Protein AF-A0AA91QRH8-F1 (afdb_monomer_lite)

Secondary structure (DSSP, 8-state):
-----STTHHHHHHHHHHHHHHHHHH--SS-S-HHHHHHHHHH-HHHHHHHHHTT-

Foldseek 3Di:
DPDDPDVPVVVVVVVVVVVLQVLLVPDDPDPDDPVVLVVCLVVPVVSVVVSVVSVD

Sequence (56 aa):
ACRIRVDDRAEVFARIRQMVLNLLKQEKSFKAGIQRKRMMCAMDQEYLATVLGSLS

Structure (mmCIF, N/CA/C/O backbone):
data_AF-A0AA91QRH8-F1
#
_entry.id   AF-A0AA91QRH8-F1
#
loop_
_atom_site.group_PDB
_atom_site.id
_atom_site.type_symbol
_atom_site.label_atom_id
_atom_site.label_alt_id
_atom_site.label_comp_id
_atom_site.label_asym_id
_atom_site.label_entity_id
_atom_site.label_seq_id
_atom_site.pdbx_PDB_ins_code
_atom_site.Cartn_x
_atom_site.Cartn_y
_atom_site.Cartn_z
_atom_site.occupancy
_atom_site.B_iso_or_equiv
_atom_site.auth_seq_id
_atom_site.auth_comp_id
_atom_site.auth_asym_id
_atom_site.auth_atom_id
_atom_site.pdbx_PDB_model_num
ATOM 1 N N . ALA A 1 1 ? 15.761 -3.437 -3.623 1.00 47.69 1 ALA A N 1
ATOM 2 C CA . ALA A 1 1 ? 15.145 -3.068 -4.915 1.00 47.69 1 ALA A CA 1
ATOM 3 C C . ALA A 1 1 ? 15.073 -4.320 -5.782 1.00 47.69 1 ALA A C 1
ATOM 5 O O . ALA A 1 1 ? 16.061 -5.040 -5.834 1.00 47.69 1 ALA A O 1
ATOM 6 N N . CYS A 1 2 ? 13.925 -4.625 -6.395 1.00 56.41 2 CYS A N 1
ATOM 7 C CA . CYS A 1 2 ? 13.825 -5.740 -7.340 1.00 56.41 2 CYS A CA 1
ATOM 8 C C . CYS A 1 2 ? 14.386 -5.244 -8.682 1.00 56.41 2 CYS A C 1
ATOM 10 O O . CYS A 1 2 ? 13.828 -4.321 -9.272 1.00 56.41 2 CYS A O 1
ATOM 12 N N . ARG A 1 3 ? 15.548 -5.753 -9.100 1.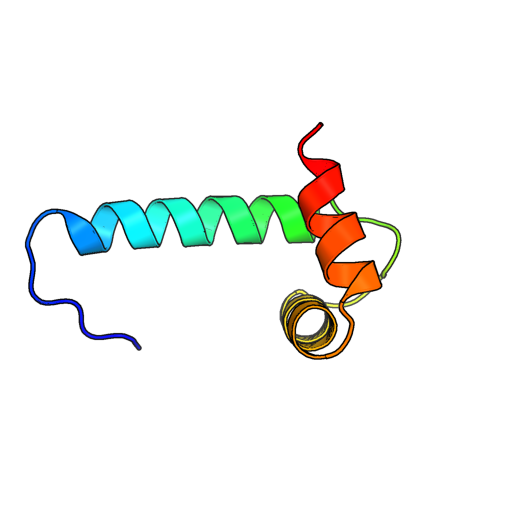00 58.34 3 ARG A N 1
ATOM 13 C CA . ARG A 1 3 ? 16.244 -5.307 -10.315 1.00 58.34 3 ARG A CA 1
ATOM 14 C C . ARG A 1 3 ? 15.665 -6.048 -11.520 1.00 58.34 3 ARG A C 1
ATOM 16 O O . ARG A 1 3 ? 16.156 -7.113 -11.887 1.00 58.34 3 ARG A O 1
ATOM 23 N N . ILE A 1 4 ? 14.604 -5.494 -12.096 1.00 64.94 4 ILE A N 1
ATOM 24 C CA . ILE A 1 4 ? 13.913 -6.054 -13.261 1.00 64.94 4 ILE A CA 1
ATOM 25 C C . ILE A 1 4 ? 14.615 -5.525 -14.522 1.00 64.94 4 ILE A C 1
ATOM 27 O O . ILE A 1 4 ? 14.723 -4.318 -14.695 1.00 64.94 4 ILE A O 1
ATOM 31 N N . ARG A 1 5 ? 15.155 -6.422 -15.360 1.00 68.38 5 ARG A N 1
ATOM 32 C CA . ARG A 1 5 ? 15.969 -6.106 -16.557 1.00 68.38 5 ARG A CA 1
ATOM 33 C C . ARG A 1 5 ? 15.199 -6.332 -17.873 1.00 68.38 5 ARG A C 1
ATOM 35 O O . ARG A 1 5 ? 15.755 -6.881 -18.815 1.00 68.38 5 ARG A O 1
ATOM 42 N N . VAL A 1 6 ? 13.904 -6.019 -17.901 1.00 68.69 6 VAL A N 1
ATOM 43 C CA . VAL A 1 6 ? 13.040 -6.225 -19.078 1.00 68.69 6 VAL A CA 1
ATOM 44 C C . VAL A 1 6 ? 12.257 -4.938 -19.330 1.00 68.69 6 VAL A C 1
ATOM 46 O O . VAL A 1 6 ? 11.577 -4.472 -18.412 1.00 68.69 6 VAL A O 1
ATOM 49 N N . ASP A 1 7 ? 12.379 -4.393 -20.544 1.00 62.09 7 ASP A N 1
ATOM 50 C CA . ASP A 1 7 ? 12.109 -2.985 -20.889 1.00 62.09 7 ASP A CA 1
ATOM 51 C C . ASP A 1 7 ? 10.691 -2.459 -20.595 1.00 62.09 7 ASP A C 1
ATOM 53 O O . ASP A 1 7 ? 10.548 -1.290 -20.272 1.00 62.09 7 ASP A O 1
ATOM 57 N N . ASP A 1 8 ? 9.651 -3.289 -20.522 1.00 65.44 8 ASP A N 1
ATOM 58 C CA . ASP A 1 8 ? 8.292 -2.816 -20.172 1.00 65.44 8 ASP A CA 1
ATOM 59 C C . ASP A 1 8 ? 7.875 -3.079 -18.715 1.00 65.44 8 ASP A C 1
ATOM 61 O O . ASP A 1 8 ? 6.9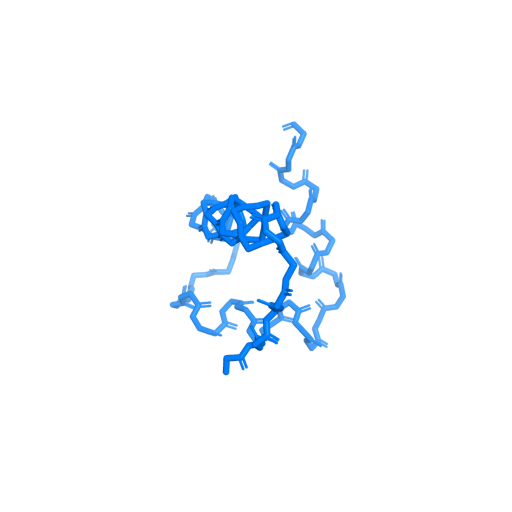34 -2.489 -18.173 1.00 65.44 8 ASP A O 1
ATOM 65 N N . ARG A 1 9 ? 8.553 -4.000 -18.023 1.00 70.31 9 ARG A N 1
ATOM 66 C CA . ARG A 1 9 ? 8.083 -4.494 -16.715 1.00 70.31 9 ARG A CA 1
ATOM 67 C C . ARG A 1 9 ? 8.341 -3.499 -15.587 1.00 70.31 9 ARG A C 1
ATOM 69 O O . ARG A 1 9 ? 7.596 -3.498 -14.607 1.00 70.31 9 ARG A O 1
ATOM 76 N N . ALA A 1 10 ? 9.374 -2.666 -15.710 1.00 81.19 10 ALA A N 1
ATOM 77 C CA . ALA A 1 10 ? 9.718 -1.668 -14.700 1.00 81.19 10 ALA A CA 1
ATOM 78 C C . ALA A 1 10 ? 8.620 -0.602 -14.554 1.00 81.19 10 ALA A C 1
ATOM 80 O O . ALA A 1 10 ? 8.246 -0.257 -13.430 1.00 81.19 10 ALA A O 1
ATOM 81 N N . GLU A 1 11 ? 8.057 -0.140 -15.672 1.00 83.31 11 GLU A N 1
ATOM 82 C CA . GLU A 1 11 ? 6.989 0.859 -15.673 1.00 83.31 11 GLU A CA 1
ATOM 83 C C . GLU A 1 11 ? 5.688 0.294 -15.092 1.00 83.31 11 GLU A C 1
ATOM 85 O O . GLU A 1 11 ? 5.084 0.905 -14.208 1.00 83.31 11 GLU A O 1
ATOM 90 N N . VAL A 1 12 ? 5.295 -0.916 -15.503 1.00 86.12 12 VAL A N 1
ATOM 91 C CA . VAL A 1 12 ? 4.123 -1.608 -14.940 1.00 86.12 12 VAL A CA 1
ATOM 92 C C . VAL A 1 12 ? 4.252 -1.738 -13.419 1.00 8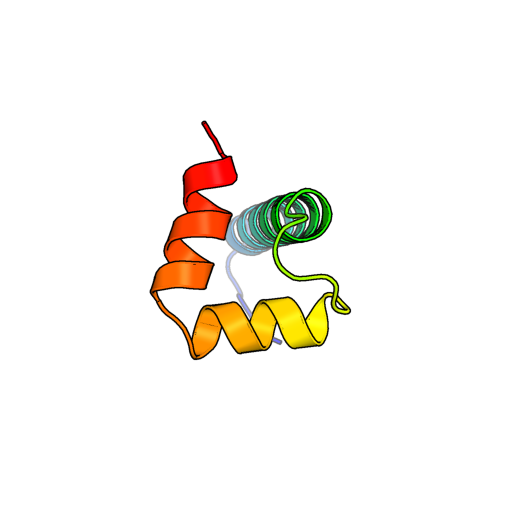6.12 12 VAL A C 1
ATOM 94 O O . VAL A 1 12 ? 3.312 -1.440 -12.680 1.00 86.12 12 VAL A O 1
ATOM 97 N N . PHE A 1 13 ? 5.435 -2.105 -12.922 1.00 84.88 13 PHE A N 1
ATOM 98 C CA . PHE A 1 13 ? 5.677 -2.222 -11.484 1.00 84.88 13 PHE A CA 1
ATOM 99 C C . PHE A 1 13 ? 5.644 -0.871 -10.757 1.00 84.88 13 PHE A C 1
ATOM 101 O O . PHE A 1 13 ? 5.179 -0.793 -9.615 1.00 84.88 13 PHE A O 1
ATOM 108 N N . ALA A 1 14 ? 6.119 0.197 -11.402 1.00 88.12 14 ALA A N 1
ATOM 109 C CA . ALA A 1 14 ? 6.030 1.552 -10.869 1.00 88.12 14 ALA A CA 1
ATOM 110 C C . ALA A 1 14 ? 4.565 1.998 -10.731 1.00 88.12 14 ALA A C 1
ATOM 112 O O . ALA A 1 14 ? 4.184 2.494 -9.666 1.00 88.12 14 ALA A O 1
ATOM 113 N N . ARG A 1 15 ? 3.726 1.730 -11.742 1.00 89.69 15 ARG A N 1
ATOM 114 C CA . ARG A 1 15 ? 2.280 2.006 -11.687 1.00 89.69 15 ARG A CA 1
ATOM 115 C C . ARG A 1 15 ? 1.589 1.209 -10.579 1.00 89.69 15 ARG A C 1
ATOM 117 O O . ARG A 1 15 ? 0.852 1.791 -9.788 1.00 89.69 15 ARG A O 1
ATOM 124 N N . ILE A 1 16 ? 1.883 -0.089 -10.445 1.00 89.88 16 ILE A N 1
ATOM 125 C CA . ILE A 1 16 ? 1.360 -0.928 -9.346 1.00 89.88 16 ILE A CA 1
ATOM 126 C C . ILE A 1 16 ? 1.751 -0.350 -7.984 1.00 89.88 16 ILE A C 1
ATOM 128 O O . ILE A 1 16 ? 0.907 -0.220 -7.098 1.00 89.88 16 ILE A O 1
ATOM 132 N N . ARG A 1 17 ? 3.010 0.063 -7.808 1.00 90.00 17 ARG A N 1
ATOM 133 C CA . ARG A 1 17 ? 3.457 0.711 -6.566 1.00 90.00 17 ARG A CA 1
ATOM 134 C C . ARG A 1 17 ? 2.659 1.968 -6.245 1.00 90.00 17 ARG A C 1
ATOM 136 O O . ARG A 1 17 ? 2.294 2.157 -5.088 1.00 90.00 17 ARG A O 1
ATOM 143 N N . GLN A 1 18 ? 2.411 2.818 -7.236 1.00 90.75 18 GLN A N 1
ATOM 144 C CA . GLN A 1 18 ? 1.618 4.031 -7.046 1.00 90.75 18 GLN A CA 1
ATOM 145 C C . GLN A 1 18 ? 0.164 3.706 -6.684 1.00 90.75 18 GLN A C 1
ATOM 147 O O . GLN A 1 18 ? -0.356 4.290 -5.735 1.00 90.75 18 GLN A O 1
ATOM 152 N N . MET A 1 19 ? -0.455 2.730 -7.357 1.00 91.06 19 MET A N 1
ATOM 153 C CA . MET A 1 19 ? -1.809 2.264 -7.031 1.00 91.06 19 MET A CA 1
ATOM 154 C C . MET A 1 19 ? -1.907 1.778 -5.580 1.00 91.06 19 MET A C 1
ATOM 156 O O . MET A 1 19 ? -2.751 2.260 -4.827 1.00 91.06 19 MET A O 1
ATOM 160 N N . VAL A 1 20 ? -0.990 0.908 -5.146 1.00 90.44 20 VAL A N 1
ATOM 161 C CA . VAL A 1 20 ? -0.958 0.394 -3.764 1.00 90.44 20 VAL A CA 1
ATOM 162 C C . VAL A 1 20 ? -0.745 1.520 -2.748 1.00 90.44 20 VAL A C 1
ATOM 164 O O . VAL A 1 20 ? -1.368 1.529 -1.690 1.00 90.44 20 VAL A O 1
ATOM 167 N N . LEU A 1 21 ? 0.119 2.496 -3.047 1.00 91.44 21 LEU A N 1
ATOM 168 C CA . LEU A 1 21 ? 0.331 3.644 -2.160 1.00 91.44 21 LEU A CA 1
ATOM 169 C C . LEU A 1 21 ? -0.926 4.502 -2.010 1.00 91.44 21 LEU A C 1
ATOM 171 O O . LEU A 1 21 ? -1.207 4.965 -0.905 1.00 91.44 21 LEU A O 1
ATOM 175 N N . ASN A 1 22 ? -1.668 4.713 -3.095 1.00 91.38 22 ASN A N 1
ATOM 176 C CA . ASN A 1 22 ? -2.919 5.463 -3.059 1.00 91.38 22 ASN A CA 1
ATOM 177 C C . ASN A 1 22 ? -3.987 4.708 -2.262 1.00 91.38 22 ASN A C 1
ATOM 179 O O . ASN A 1 22 ? -4.619 5.301 -1.390 1.00 91.38 22 ASN A O 1
ATOM 183 N N . LEU A 1 23 ? -4.098 3.396 -2.470 1.00 89.94 23 LEU A N 1
ATOM 184 C CA . LEU A 1 23 ? -5.014 2.526 -1.735 1.00 89.94 23 LEU A CA 1
ATOM 185 C C . LEU A 1 23 ? -4.755 2.571 -0.218 1.00 89.94 23 LEU A C 1
ATOM 187 O O . LEU A 1 23 ? -5.656 2.833 0.575 1.00 89.94 23 LEU A O 1
ATOM 191 N N . LEU A 1 24 ? -3.493 2.437 0.201 1.00 90.50 24 LEU A N 1
ATOM 192 C CA . LEU A 1 24 ? -3.107 2.492 1.619 1.00 90.50 24 LEU A CA 1
ATOM 193 C C . LEU A 1 24 ? -3.329 3.867 2.271 1.00 90.50 24 LEU A C 1
ATOM 195 O O . LEU A 1 24 ? -3.497 3.951 3.492 1.00 90.50 24 LEU A O 1
ATOM 199 N N . LYS A 1 25 ? -3.294 4.947 1.480 1.00 89.06 25 LYS A N 1
ATOM 200 C CA . LYS A 1 25 ? -3.624 6.304 1.944 1.00 89.06 25 LYS A CA 1
ATOM 201 C C . LYS A 1 25 ? -5.132 6.508 2.104 1.00 89.06 25 LYS A C 1
ATOM 203 O O . LYS A 1 25 ? -5.531 7.264 2.984 1.00 89.06 25 LYS A O 1
ATOM 208 N N . GLN A 1 26 ? -5.940 5.880 1.251 1.00 88.44 26 GLN A N 1
ATOM 209 C CA . GLN A 1 26 ? -7.401 5.972 1.294 1.00 88.44 26 GLN A CA 1
ATOM 210 C C . GLN A 1 26 ? -8.010 5.105 2.396 1.00 88.44 26 GLN A C 1
ATOM 212 O O . GLN A 1 26 ? -9.045 5.472 2.947 1.00 88.44 26 GLN A O 1
ATOM 217 N N . GLU A 1 27 ? -7.357 4.003 2.759 1.00 87.81 27 GLU A N 1
ATOM 218 C CA . GLU A 1 27 ? -7.778 3.162 3.875 1.00 87.81 27 GLU A CA 1
ATOM 219 C C . GLU A 1 27 ? -7.678 3.939 5.209 1.00 87.81 27 GLU A C 1
ATOM 221 O O . GLU A 1 27 ? -6.641 4.527 5.531 1.00 87.81 27 GLU A O 1
ATOM 226 N N . LYS A 1 28 ? -8.773 3.990 5.980 1.00 84.62 28 LYS A N 1
ATOM 227 C CA . LYS A 1 28 ? -8.890 4.808 7.209 1.00 84.62 28 LYS A CA 1
ATOM 228 C C . LYS A 1 28 ? -9.087 3.997 8.491 1.00 84.62 28 LYS A C 1
ATOM 230 O O . LYS A 1 28 ? -8.992 4.590 9.567 1.00 84.62 28 LYS A O 1
ATOM 235 N N . SER A 1 29 ? -9.354 2.695 8.399 1.00 85.75 29 SER A N 1
ATOM 236 C CA . SER A 1 29 ? -9.632 1.832 9.553 1.00 85.75 29 SER A CA 1
ATOM 237 C C . SER A 1 29 ? -8.393 1.685 10.432 1.00 85.75 29 SER A C 1
ATOM 239 O O . SER A 1 29 ? -8.486 1.808 11.652 1.00 85.75 29 SER A O 1
ATOM 241 N N . PHE A 1 30 ? -7.207 1.542 9.831 1.00 85.88 30 PHE A N 1
ATOM 242 C CA . PHE A 1 30 ? -5.946 1.530 10.571 1.00 85.88 30 PHE A CA 1
ATOM 243 C C . PHE A 1 30 ? -5.201 2.865 10.445 1.00 85.88 30 PHE A C 1
ATOM 245 O O . PHE A 1 30 ? -4.563 3.174 9.437 1.00 85.88 30 PHE A O 1
ATOM 252 N N . LYS A 1 31 ? -5.244 3.685 11.500 1.00 85.06 31 LYS A N 1
ATOM 253 C CA . LYS A 1 31 ? -4.541 4.979 11.557 1.00 85.06 31 LYS A CA 1
ATOM 254 C C . LYS A 1 31 ? -3.066 4.789 11.911 1.00 85.06 31 LYS A C 1
ATOM 256 O O . LYS A 1 31 ? -2.654 4.962 13.053 1.00 85.06 31 LYS A O 1
ATOM 261 N N . ALA A 1 32 ? -2.262 4.444 10.913 1.00 89.50 32 ALA A N 1
ATOM 262 C CA . ALA A 1 32 ? -0.814 4.329 11.049 1.00 89.50 32 ALA A CA 1
ATOM 263 C C . ALA A 1 32 ? -0.076 4.844 9.807 1.00 89.50 32 ALA A C 1
ATOM 265 O O . ALA A 1 32 ? -0.657 5.017 8.735 1.00 89.50 32 ALA A O 1
ATOM 266 N N . GLY A 1 33 ? 1.237 5.055 9.941 1.00 91.88 33 GLY A N 1
ATOM 267 C CA . GLY A 1 33 ? 2.097 5.393 8.808 1.00 91.88 33 GLY A CA 1
ATOM 268 C C . GLY A 1 33 ? 2.138 4.282 7.750 1.00 91.88 33 GLY A C 1
ATOM 269 O O . GLY A 1 33 ? 1.982 3.101 8.066 1.00 91.88 33 GLY A O 1
ATOM 270 N N . ILE A 1 34 ? 2.417 4.648 6.493 1.00 91.56 34 ILE A N 1
ATOM 271 C CA . ILE A 1 34 ? 2.384 3.728 5.336 1.00 91.56 34 ILE A CA 1
ATOM 272 C C . ILE A 1 34 ? 3.257 2.485 5.551 1.00 91.56 34 ILE A C 1
ATOM 274 O O . ILE A 1 34 ? 2.859 1.384 5.183 1.00 91.56 34 ILE A O 1
ATOM 278 N N . GLN A 1 35 ? 4.432 2.625 6.170 1.00 91.19 35 GLN A N 1
ATOM 279 C CA . GLN A 1 35 ? 5.309 1.484 6.444 1.00 91.19 35 GLN A CA 1
ATOM 280 C C . GLN A 1 35 ? 4.648 0.452 7.366 1.00 91.19 35 GLN A C 1
ATOM 282 O O . GLN A 1 35 ? 4.735 -0.746 7.105 1.00 91.19 35 GLN A O 1
ATOM 287 N N . ARG A 1 36 ? 3.946 0.912 8.407 1.00 93.62 36 ARG A N 1
ATOM 288 C CA . ARG A 1 36 ? 3.256 0.036 9.358 1.00 93.62 36 ARG A CA 1
ATOM 289 C C . ARG A 1 36 ? 2.016 -0.592 8.733 1.00 93.62 36 ARG A C 1
ATOM 291 O O . ARG A 1 36 ? 1.801 -1.778 8.931 1.00 93.62 36 ARG A O 1
ATOM 298 N N . LYS A 1 37 ? 1.266 0.153 7.913 1.00 92.44 37 LYS A N 1
ATOM 299 C CA . LYS A 1 37 ? 0.151 -0.404 7.126 1.00 92.44 37 LYS A CA 1
ATOM 300 C C . LYS A 1 37 ? 0.613 -1.508 6.173 1.00 92.44 37 LYS A C 1
ATOM 302 O O . LYS A 1 37 ? -0.002 -2.563 6.109 1.00 92.44 37 LYS A O 1
ATOM 307 N N . ARG A 1 38 ? 1.737 -1.298 5.477 1.00 91.88 38 ARG A N 1
ATOM 308 C CA . ARG A 1 38 ? 2.341 -2.311 4.591 1.00 91.88 38 ARG A CA 1
ATOM 309 C C . ARG A 1 38 ? 2.763 -3.562 5.351 1.00 91.88 38 ARG A C 1
ATOM 311 O O . ARG A 1 38 ? 2.556 -4.658 4.850 1.00 91.88 38 ARG A O 1
ATOM 318 N N . MET A 1 39 ? 3.360 -3.394 6.531 1.00 93.38 39 MET A N 1
ATOM 319 C CA . MET A 1 39 ? 3.719 -4.519 7.393 1.00 93.38 39 MET A CA 1
ATOM 320 C C . MET A 1 39 ? 2.468 -5.247 7.890 1.00 93.38 39 MET A C 1
ATOM 322 O O . MET A 1 39 ? 2.434 -6.465 7.828 1.00 93.38 39 MET A O 1
ATOM 326 N N . MET A 1 40 ? 1.425 -4.516 8.291 1.00 91.38 40 MET A N 1
ATOM 327 C CA . MET A 1 40 ? 0.154 -5.109 8.708 1.00 91.38 40 MET A CA 1
ATOM 328 C C . MET A 1 40 ? -0.475 -5.930 7.580 1.00 91.38 40 MET A C 1
ATOM 330 O O . MET A 1 40 ? -0.812 -7.077 7.803 1.00 91.38 40 MET A O 1
ATOM 334 N N . CYS A 1 41 ? -0.514 -5.416 6.347 1.00 91.19 41 CYS A N 1
ATOM 335 C CA . CYS A 1 41 ? -0.991 -6.183 5.185 1.00 91.19 41 CYS A CA 1
ATOM 336 C C . CYS A 1 41 ? -0.201 -7.479 4.938 1.00 91.19 41 CYS A C 1
ATOM 338 O O . CYS A 1 41 ? -0.714 -8.392 4.304 1.00 91.19 41 CYS A O 1
ATOM 340 N N . ALA A 1 42 ? 1.065 -7.539 5.362 1.00 91.25 42 ALA A N 1
ATOM 341 C CA . ALA A 1 42 ? 1.899 -8.728 5.212 1.00 91.25 42 ALA A CA 1
ATOM 342 C C . ALA A 1 42 ? 1.712 -9.742 6.353 1.00 91.25 42 ALA A C 1
ATOM 344 O O . ALA A 1 42 ? 2.086 -10.897 6.186 1.00 91.25 42 ALA A O 1
ATOM 345 N N . MET A 1 43 ? 1.184 -9.307 7.499 1.00 92.75 43 MET A N 1
ATOM 346 C CA . MET A 1 43 ? 1.041 -10.121 8.712 1.00 92.75 43 MET A CA 1
ATOM 347 C C . MET A 1 43 ? -0.416 -10.502 8.994 1.00 92.75 43 MET A C 1
ATOM 349 O O . MET A 1 43 ? -0.660 -11.518 9.632 1.00 92.75 43 MET A O 1
ATOM 353 N N . ASP A 1 44 ? -1.368 -9.698 8.521 1.00 93.00 44 ASP A N 1
ATOM 354 C CA . ASP A 1 44 ? -2.794 -9.813 8.798 1.00 93.00 44 ASP A CA 1
ATOM 355 C C . ASP A 1 44 ? -3.591 -9.870 7.488 1.00 93.00 44 ASP A C 1
ATOM 357 O O . ASP A 1 44 ? -3.632 -8.921 6.693 1.00 93.00 44 ASP A O 1
ATOM 361 N N . GLN A 1 45 ? -4.198 -11.031 7.244 1.00 91.25 45 GLN A N 1
ATOM 362 C CA . GLN A 1 45 ? -4.897 -11.316 5.994 1.00 91.25 45 GLN A CA 1
ATOM 363 C C . GLN A 1 45 ? -6.259 -10.606 5.914 1.00 91.25 45 GLN A C 1
ATOM 365 O O . GLN A 1 45 ? -6.701 -10.265 4.816 1.00 91.25 45 GLN A O 1
ATOM 370 N N . GLU A 1 46 ? -6.906 -10.333 7.048 1.00 91.19 46 GLU A N 1
ATOM 371 C CA . GLU A 1 46 ? -8.185 -9.611 7.099 1.00 91.19 46 GLU A CA 1
ATOM 372 C C . GLU A 1 46 ? -8.004 -8.129 6.753 1.00 91.19 46 GLU A C 1
ATOM 374 O O . GLU A 1 46 ? -8.772 -7.549 5.979 1.00 91.19 46 GLU 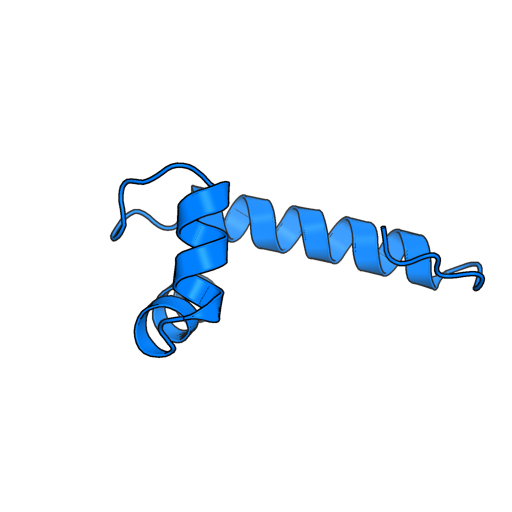A O 1
ATOM 379 N N . TYR A 1 47 ? -6.933 -7.518 7.250 1.00 90.12 47 TYR A N 1
ATOM 380 C CA . TYR A 1 47 ? -6.542 -6.161 6.913 1.00 90.12 47 TYR A CA 1
ATOM 381 C C . TYR A 1 47 ? -6.140 -6.056 5.442 1.00 90.12 47 TYR A C 1
ATOM 383 O O . TYR A 1 47 ? -6.552 -5.113 4.766 1.00 90.12 47 TYR A O 1
ATOM 391 N N . LEU A 1 48 ? -5.410 -7.042 4.908 1.00 89.75 48 LEU A N 1
ATOM 392 C CA . LEU A 1 48 ? -5.134 -7.118 3.471 1.00 89.75 48 LEU A CA 1
ATOM 393 C C . LEU A 1 48 ? -6.433 -7.179 2.652 1.00 89.75 48 LEU A C 1
ATOM 395 O O . LEU A 1 48 ? -6.578 -6.424 1.690 1.00 89.75 48 LEU A O 1
ATOM 399 N N . ALA A 1 49 ? -7.383 -8.035 3.040 1.00 91.12 49 ALA A N 1
ATOM 400 C CA . ALA A 1 49 ? -8.676 -8.150 2.370 1.00 91.12 49 ALA A CA 1
ATOM 401 C C . ALA A 1 49 ? -9.482 -6.845 2.450 1.00 91.12 49 ALA A C 1
ATOM 403 O O . ALA A 1 49 ? -10.080 -6.439 1.459 1.00 91.12 49 ALA A O 1
ATOM 404 N N . THR A 1 50 ? -9.432 -6.142 3.581 1.00 89.75 50 THR A N 1
ATOM 405 C CA . THR A 1 50 ? -10.071 -4.828 3.759 1.00 89.75 50 THR A CA 1
ATOM 406 C C . THR A 1 50 ? -9.457 -3.781 2.830 1.00 89.75 50 THR A C 1
ATOM 408 O O . THR A 1 50 ? -10.173 -3.068 2.125 1.00 89.75 50 THR A O 1
ATOM 411 N N . VAL A 1 51 ? -8.123 -3.705 2.783 1.00 88.50 51 VAL A N 1
ATOM 412 C CA . VAL A 1 51 ? -7.387 -2.779 1.910 1.00 88.50 51 VAL A CA 1
ATOM 413 C C . VAL A 1 51 ? -7.697 -3.066 0.439 1.00 88.50 51 VAL A C 1
ATOM 415 O O . VAL A 1 51 ? -7.944 -2.131 -0.313 1.00 88.50 51 VAL A O 1
ATOM 418 N N . LEU A 1 52 ? -7.729 -4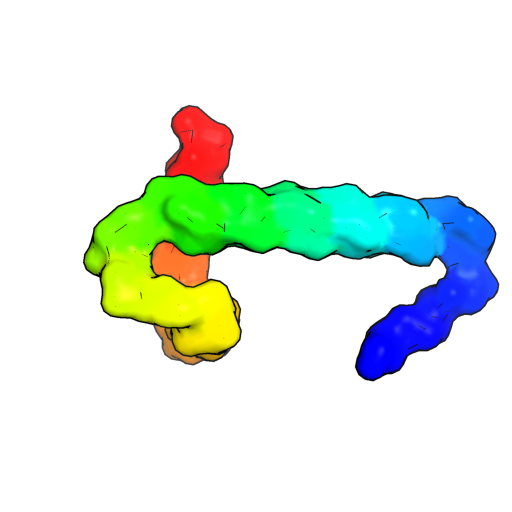.335 0.021 1.00 87.00 52 LEU A N 1
ATOM 419 C CA . LEU A 1 52 ? -8.045 -4.725 -1.360 1.00 87.00 52 LEU A CA 1
ATOM 420 C C . LEU A 1 52 ? -9.531 -4.553 -1.707 1.00 87.00 52 LEU A C 1
ATOM 422 O O . LEU A 1 52 ? -9.849 -4.130 -2.813 1.00 87.00 52 LEU A O 1
ATOM 426 N N . GLY A 1 53 ? -10.434 -4.828 -0.765 1.00 84.62 53 GLY A N 1
ATOM 427 C CA . GLY A 1 53 ? -11.877 -4.624 -0.912 1.00 84.62 53 GLY A CA 1
ATOM 428 C C . GLY A 1 53 ? -12.281 -3.149 -0.949 1.00 84.62 53 GLY A C 1
ATOM 429 O O . GLY A 1 53 ? -13.345 -2.820 -1.460 1.00 84.62 53 GLY A O 1
ATOM 430 N N . SER A 1 54 ? -11.402 -2.248 -0.498 1.00 73.62 54 SER A N 1
ATOM 431 C CA . SER A 1 54 ? -11.576 -0.794 -0.638 1.00 73.62 54 SER A CA 1
ATOM 432 C C . SER A 1 54 ? -11.537 -0.313 -2.099 1.00 73.62 54 SER A C 1
ATOM 434 O O . SER A 1 54 ? -11.742 0.871 -2.345 1.00 73.62 54 SER A O 1
ATOM 436 N N . LEU A 1 55 ? -11.228 -1.198 -3.057 1.00 66.06 55 LEU A N 1
ATOM 437 C CA . LEU A 1 55 ? -11.198 -0.908 -4.495 1.00 66.06 55 LEU A CA 1
ATOM 438 C C . LEU A 1 55 ? -12.592 -0.955 -5.160 1.00 66.06 55 LEU A C 1
ATOM 440 O O . LEU A 1 55 ? -12.682 -0.716 -6.363 1.00 66.06 55 LEU A O 1
ATOM 444 N N . SER A 1 56 ? -13.652 -1.288 -4.414 1.00 52.75 56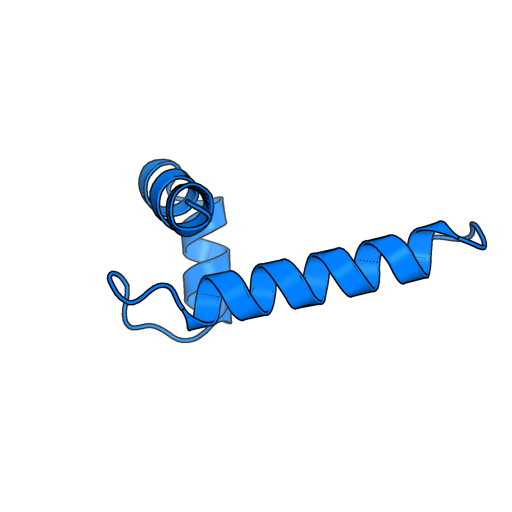 SER A N 1
ATOM 445 C CA . SER A 1 56 ? -15.027 -1.343 -4.934 1.00 52.75 56 SER A CA 1
ATOM 446 C C . SER A 1 56 ? -15.692 0.022 -5.087 1.00 52.75 56 SER A C 1
ATOM 448 O O . SER A 1 56 ? -15.377 0.948 -4.308 1.00 52.75 56 SER A O 1
#

Radius of gyration: 12.9 Å; chains: 1; bounding box: 31×18×32 Å

pLDDT: mean 83.72, std 11.68, range [47.69, 93.62]